Protein AF-A0A0F9L9Y5-F1 (afdb_monomer)

Structure (mmCIF, N/CA/C/O backbone):
data_AF-A0A0F9L9Y5-F1
#
_entry.id   AF-A0A0F9L9Y5-F1
#
loop_
_atom_site.group_PDB
_atom_site.id
_atom_site.type_symbol
_atom_site.label_atom_id
_atom_site.label_alt_id
_atom_site.label_comp_id
_atom_site.label_asym_id
_atom_site.label_entity_id
_atom_site.label_seq_id
_atom_site.pdbx_PDB_ins_code
_atom_site.Cartn_x
_atom_site.Cartn_y
_atom_site.Cartn_z
_atom_site.occupancy
_atom_site.B_iso_or_equiv
_atom_site.auth_seq_id
_atom_site.auth_comp_id
_atom_site.auth_asym_id
_atom_site.auth_atom_id
_atom_site.pdbx_PDB_model_num
ATOM 1 N N . MET A 1 1 ? 19.984 28.491 -6.602 1.00 38.94 1 MET A N 1
ATOM 2 C CA . MET A 1 1 ? 19.088 28.366 -5.428 1.00 38.94 1 MET A CA 1
ATOM 3 C C . MET A 1 1 ? 17.655 28.054 -5.880 1.00 38.94 1 MET A C 1
ATOM 5 O O . MET A 1 1 ? 16.770 28.873 -5.709 1.00 38.94 1 MET A O 1
ATOM 9 N N . ALA A 1 2 ? 17.424 26.884 -6.490 1.00 43.41 2 ALA A N 1
ATOM 10 C CA . ALA A 1 2 ? 16.099 26.452 -6.979 1.00 43.41 2 ALA A CA 1
ATOM 11 C C . ALA A 1 2 ? 15.634 25.122 -6.343 1.00 43.41 2 ALA A C 1
ATOM 13 O O . ALA A 1 2 ? 14.615 24.559 -6.727 1.00 43.41 2 ALA A O 1
ATOM 14 N N . THR A 1 3 ? 16.396 24.605 -5.377 1.00 46.75 3 THR A N 1
ATOM 15 C CA . THR A 1 3 ? 16.195 23.286 -4.764 1.00 46.75 3 THR A CA 1
ATOM 16 C C . THR A 1 3 ? 15.105 23.299 -3.693 1.00 46.75 3 THR A C 1
ATOM 18 O O . THR A 1 3 ? 14.240 22.434 -3.713 1.00 46.75 3 THR A O 1
ATOM 21 N N . GLN A 1 4 ? 15.043 24.334 -2.846 1.00 51.69 4 GLN A N 1
ATOM 22 C CA . GLN A 1 4 ? 14.122 24.353 -1.698 1.00 51.69 4 GLN A CA 1
ATOM 23 C C . GLN A 1 4 ? 12.632 24.337 -2.078 1.00 51.69 4 GLN A C 1
ATOM 25 O O . GLN A 1 4 ? 11.845 23.655 -1.434 1.00 51.69 4 GLN A O 1
ATOM 30 N N . VAL A 1 5 ? 12.224 25.024 -3.151 1.00 45.88 5 VAL A N 1
ATOM 31 C CA . VAL A 1 5 ? 10.809 25.045 -3.582 1.00 45.88 5 VAL A CA 1
ATOM 32 C C . VAL A 1 5 ? 10.388 23.711 -4.203 1.00 45.88 5 VAL A C 1
ATOM 34 O O . VAL A 1 5 ? 9.278 23.242 -3.962 1.00 45.88 5 VAL A O 1
ATOM 37 N N . SER A 1 6 ? 11.281 23.083 -4.972 1.00 43.59 6 SER A N 1
ATOM 38 C CA . SER A 1 6 ? 11.039 21.765 -5.565 1.00 43.59 6 SER A CA 1
ATOM 39 C C . SER A 1 6 ? 10.938 20.698 -4.473 1.00 43.59 6 SER A C 1
ATOM 41 O O . SER A 1 6 ? 9.979 19.931 -4.456 1.00 43.59 6 SER A O 1
ATOM 43 N N . ASP A 1 7 ? 11.855 20.717 -3.501 1.00 41.44 7 ASP A N 1
ATOM 44 C CA . ASP A 1 7 ? 11.829 19.806 -2.354 1.00 41.44 7 ASP A CA 1
ATOM 45 C C . ASP A 1 7 ? 10.545 19.977 -1.532 1.00 41.44 7 ASP A C 1
ATOM 47 O O . ASP A 1 7 ? 9.881 18.988 -1.242 1.00 41.44 7 ASP A O 1
ATOM 51 N N . HIS A 1 8 ? 10.110 21.209 -1.246 1.00 47.91 8 HIS A N 1
ATOM 52 C CA . HIS A 1 8 ? 8.839 21.454 -0.555 1.00 47.91 8 HIS A CA 1
ATOM 53 C C . HIS A 1 8 ? 7.606 20.997 -1.352 1.00 47.91 8 HIS A C 1
ATOM 55 O O . HIS A 1 8 ? 6.658 20.496 -0.747 1.00 47.91 8 HIS A O 1
ATOM 61 N N . LEU A 1 9 ? 7.615 21.102 -2.687 1.00 42.59 9 LEU A N 1
ATOM 62 C CA . LEU A 1 9 ? 6.565 20.537 -3.546 1.00 42.59 9 LEU A CA 1
ATOM 63 C C . LEU A 1 9 ? 6.544 19.003 -3.472 1.00 42.59 9 LEU A C 1
ATOM 65 O O . LEU A 1 9 ? 5.474 18.418 -3.296 1.00 42.59 9 LEU A O 1
ATOM 69 N N . TYR A 1 10 ? 7.705 18.340 -3.523 1.00 45.81 10 TYR A N 1
ATOM 70 C CA . TYR A 1 10 ? 7.798 16.888 -3.321 1.00 45.81 10 TYR A CA 1
ATOM 71 C C . TYR A 1 10 ? 7.299 16.460 -1.932 1.00 45.81 10 TYR A C 1
ATOM 73 O O . TYR A 1 10 ? 6.642 15.421 -1.818 1.00 45.81 10 TYR A O 1
ATOM 81 N N . THR A 1 11 ? 7.541 17.270 -0.896 1.00 50.72 11 THR A N 1
ATOM 82 C CA . THR A 1 11 ? 7.028 17.044 0.464 1.00 50.72 11 THR A CA 1
ATOM 83 C C . THR A 1 11 ? 5.513 17.241 0.551 1.00 50.72 11 THR A C 1
ATOM 85 O O . THR A 1 11 ? 4.850 16.486 1.257 1.00 50.72 11 THR A O 1
ATOM 88 N N . LEU A 1 12 ? 4.939 18.191 -0.199 1.00 50.03 12 LEU A N 1
ATOM 89 C CA . LEU A 1 12 ? 3.497 18.471 -0.192 1.00 50.03 12 LEU A CA 1
ATOM 90 C C . LEU A 1 12 ? 2.676 17.304 -0.769 1.00 50.03 12 LEU A C 1
ATOM 92 O O . LEU A 1 12 ? 1.660 16.907 -0.196 1.00 50.03 12 LEU A O 1
ATOM 96 N N . HIS A 1 13 ? 3.147 16.716 -1.875 1.00 53.72 13 HIS A N 1
ATOM 97 C CA . HIS A 1 13 ? 2.490 15.576 -2.532 1.00 53.72 13 HIS A CA 1
ATOM 98 C C . HIS A 1 13 ? 2.673 14.248 -1.780 1.00 53.72 13 HIS A C 1
ATOM 100 O O . HIS A 1 13 ? 1.915 13.303 -1.993 1.00 53.72 13 HIS A O 1
ATOM 106 N N . ARG A 1 14 ? 3.670 14.159 -0.891 1.00 64.38 14 ARG A N 1
ATOM 107 C CA . ARG A 1 14 ? 3.962 12.972 -0.075 1.00 64.38 14 ARG A CA 1
ATOM 108 C C . ARG A 1 14 ? 3.741 13.247 1.407 1.00 64.38 14 ARG A C 1
ATOM 110 O O . ARG A 1 14 ? 4.562 12.880 2.242 1.00 64.38 14 ARG A O 1
ATOM 117 N N . THR A 1 15 ? 2.626 13.882 1.741 1.00 83.50 15 THR A N 1
ATOM 118 C CA . THR A 1 15 ? 2.163 13.932 3.128 1.00 83.50 15 THR A CA 1
ATOM 119 C C . THR A 1 15 ? 1.293 12.711 3.440 1.00 83.50 15 THR A C 1
ATOM 121 O O . THR A 1 15 ? 0.612 12.194 2.548 1.00 83.50 15 THR A O 1
ATOM 124 N N . PRO A 1 16 ? 1.258 12.250 4.702 1.00 84.06 16 PRO A N 1
ATOM 125 C CA . PRO A 1 16 ? 0.309 11.229 5.136 1.00 84.06 16 PRO A CA 1
ATOM 126 C C . PRO A 1 16 ? -1.143 11.564 4.759 1.00 84.06 16 PRO A C 1
ATOM 128 O O . PRO A 1 16 ? -1.867 10.681 4.317 1.00 84.06 16 PRO A O 1
ATOM 131 N N . PHE A 1 17 ? -1.543 12.840 4.835 1.00 84.44 17 PHE A N 1
ATOM 132 C CA . PHE A 1 17 ? -2.874 13.309 4.429 1.00 84.44 17 PHE A CA 1
ATOM 133 C C . PHE A 1 17 ? -3.149 13.138 2.930 1.00 84.44 17 PHE A C 1
ATOM 135 O O . PHE A 1 17 ? -4.240 12.720 2.554 1.00 84.44 17 PHE A O 1
ATOM 142 N N . ALA A 1 18 ? -2.165 13.421 2.071 1.00 85.06 18 ALA A N 1
ATOM 143 C CA . ALA A 1 18 ? -2.320 13.255 0.626 1.00 85.06 18 ALA A CA 1
ATOM 144 C C . ALA A 1 18 ? -2.404 11.776 0.206 1.00 85.06 18 ALA A C 1
ATOM 146 O O . ALA A 1 18 ? -3.082 11.448 -0.771 1.00 85.06 18 ALA A O 1
ATOM 147 N N . LEU A 1 19 ? -1.722 10.885 0.940 1.00 88.12 19 LEU A N 1
ATOM 148 C CA . LEU A 1 19 ? -1.609 9.459 0.609 1.00 88.12 19 LEU A CA 1
ATOM 149 C C . LEU A 1 19 ? -2.615 8.557 1.341 1.00 88.12 19 LEU A C 1
ATOM 151 O O . LEU A 1 19 ? -2.937 7.483 0.834 1.00 88.12 19 LEU A O 1
ATOM 155 N N . ALA A 1 20 ? -3.150 8.977 2.489 1.00 91.88 20 ALA A N 1
ATOM 156 C CA . ALA A 1 20 ? -4.170 8.241 3.238 1.00 91.88 20 ALA A CA 1
ATOM 157 C C . ALA A 1 20 ? -5.383 7.828 2.378 1.00 91.88 20 ALA A C 1
ATOM 159 O O . ALA A 1 20 ? -5.755 6.652 2.410 1.00 91.88 20 ALA A O 1
ATOM 160 N N . PRO A 1 21 ? -5.941 8.697 1.514 1.00 90.75 21 PRO A N 1
ATOM 161 C CA . PRO A 1 21 ? -7.052 8.323 0.640 1.00 90.75 21 PRO A CA 1
ATOM 162 C C . PRO A 1 21 ? -6.727 7.185 -0.337 1.00 90.75 21 PRO A C 1
ATOM 164 O O . PRO A 1 21 ? -7.621 6.433 -0.715 1.00 90.75 21 PRO A O 1
ATOM 167 N N . VAL A 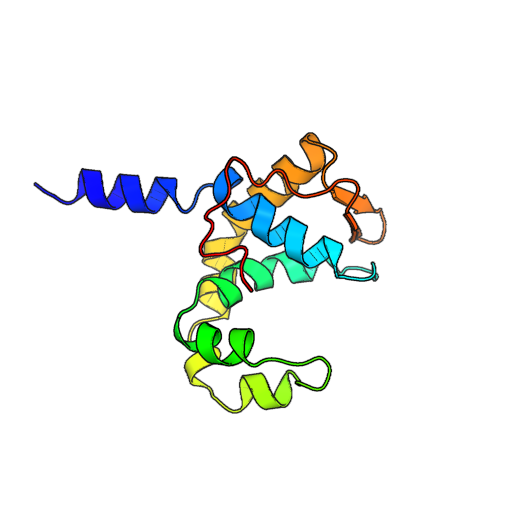1 22 ? -5.457 7.016 -0.725 1.00 91.38 22 VAL A N 1
ATOM 168 C CA . VAL A 1 22 ? -5.016 5.910 -1.594 1.00 91.38 22 VAL A CA 1
ATOM 169 C C . VAL A 1 22 ? -5.098 4.579 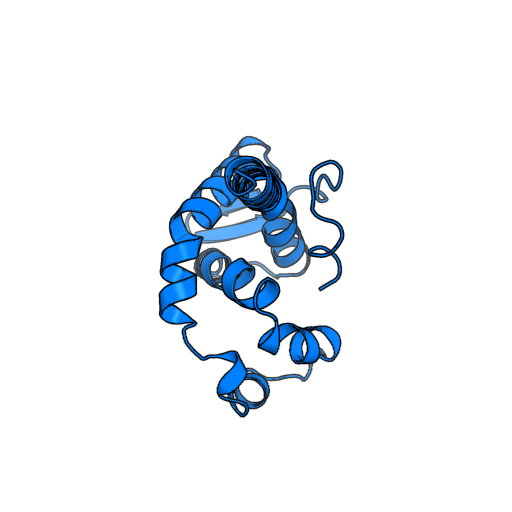-0.845 1.00 91.38 22 VAL A C 1
ATOM 171 O O . VAL A 1 22 ? -5.628 3.603 -1.373 1.00 91.38 22 VAL A O 1
ATOM 174 N N . ILE A 1 23 ? -4.635 4.552 0.409 1.00 93.75 23 ILE A N 1
ATOM 175 C CA . ILE A 1 23 ? -4.735 3.373 1.281 1.00 93.75 23 ILE A CA 1
ATOM 176 C C . ILE A 1 23 ? -6.207 3.044 1.561 1.00 93.75 23 ILE A C 1
ATOM 178 O O . ILE A 1 23 ? -6.614 1.890 1.458 1.00 93.75 23 ILE A O 1
ATOM 182 N N . GLN A 1 24 ? -7.027 4.052 1.859 1.00 92.81 24 GLN A N 1
ATOM 183 C CA . GLN A 1 24 ? -8.457 3.858 2.095 1.00 92.81 24 GLN A CA 1
ATOM 184 C C . GLN A 1 24 ? -9.182 3.315 0.855 1.00 92.81 24 GLN A C 1
ATOM 186 O O . GLN A 1 24 ? -9.978 2.388 0.980 1.00 92.81 24 GLN A O 1
ATOM 191 N N . SER A 1 25 ? -8.892 3.855 -0.335 1.00 91.19 25 SER A N 1
ATOM 192 C CA . SER A 1 25 ? -9.483 3.401 -1.604 1.00 91.19 25 SER A CA 1
ATOM 193 C C . SER A 1 25 ? -9.214 1.916 -1.864 1.00 91.19 25 SER A C 1
ATOM 195 O O . SER A 1 25 ? -10.109 1.190 -2.299 1.00 91.19 25 SER A O 1
ATOM 197 N N . PHE A 1 26 ? -8.010 1.435 -1.536 1.00 92.81 26 PHE A N 1
ATOM 198 C CA . PHE A 1 26 ? -7.689 0.010 -1.609 1.00 92.81 26 PHE A CA 1
ATOM 199 C C . PHE A 1 26 ? -8.604 -0.818 -0.694 1.00 92.81 26 PHE A C 1
ATOM 201 O O . PHE A 1 26 ? -9.282 -1.732 -1.163 1.00 92.81 26 PHE A O 1
ATOM 208 N N . TYR A 1 27 ? -8.697 -0.459 0.591 1.00 94.06 27 TYR A N 1
ATOM 209 C CA . TYR A 1 27 ? -9.487 -1.225 1.561 1.00 94.06 27 TYR A CA 1
ATOM 210 C C . TYR A 1 27 ? -11.005 -1.111 1.383 1.00 94.06 27 TYR A C 1
ATOM 212 O O . TYR A 1 27 ? -11.743 -1.941 1.900 1.00 94.06 27 TYR A O 1
ATOM 220 N N . GLN A 1 28 ? -11.496 -0.138 0.617 1.00 92.00 28 GLN A N 1
ATOM 221 C CA . GLN A 1 28 ? -12.911 -0.084 0.228 1.00 92.00 28 GLN A CA 1
ATOM 222 C C . GLN A 1 28 ? -13.324 -1.197 -0.727 1.00 92.00 28 GLN A C 1
ATOM 224 O O . GLN A 1 28 ? -14.493 -1.572 -0.769 1.00 92.00 28 GLN A O 1
ATOM 229 N N . HIS A 1 29 ? -12.370 -1.709 -1.498 1.00 89.31 29 HIS A N 1
ATOM 230 C CA . HIS A 1 29 ? -12.595 -2.771 -2.470 1.00 89.31 29 HIS A CA 1
ATOM 231 C C . HIS A 1 29 ? -11.997 -4.107 -2.010 1.00 89.31 29 HIS A C 1
ATOM 233 O O . HIS A 1 29 ? -12.047 -5.091 -2.750 1.00 89.31 29 HIS A O 1
ATOM 239 N N . TRP A 1 30 ? -11.441 -4.146 -0.796 1.00 91.00 30 TRP A N 1
ATOM 240 C CA . TRP A 1 30 ? -10.836 -5.322 -0.190 1.00 91.00 30 TRP A CA 1
ATOM 241 C C . TRP A 1 30 ? -11.793 -5.949 0.825 1.00 91.00 30 TRP A C 1
ATOM 243 O O . TRP A 1 30 ? -12.363 -5.258 1.667 1.00 91.00 30 TRP A O 1
ATOM 253 N N . ALA A 1 31 ? -11.973 -7.266 0.752 1.00 92.00 31 ALA A N 1
ATOM 254 C CA . ALA A 1 31 ? -12.703 -7.994 1.781 1.00 92.00 31 ALA A CA 1
ATOM 255 C C . ALA A 1 31 ? -11.770 -8.214 2.985 1.00 92.00 31 ALA A C 1
ATOM 257 O O . ALA A 1 31 ? -10.678 -8.735 2.764 1.00 92.00 31 ALA A O 1
ATOM 258 N N . PRO A 1 32 ? -12.168 -7.860 4.222 1.00 92.50 32 PRO A N 1
ATOM 259 C CA . PRO A 1 32 ? -11.302 -8.005 5.387 1.00 92.50 32 PRO A CA 1
ATOM 260 C C . PRO A 1 32 ? -10.828 -9.449 5.590 1.00 92.50 32 PRO A C 1
ATOM 262 O O . PRO A 1 32 ? -11.642 -10.377 5.595 1.00 92.50 32 PRO A O 1
ATOM 265 N N . VAL A 1 33 ? -9.524 -9.628 5.793 1.00 94.69 33 VAL A N 1
ATOM 266 C CA . VAL A 1 33 ? -8.879 -10.914 6.107 1.00 94.69 33 VAL A CA 1
ATOM 267 C C . VAL A 1 33 ? -7.890 -10.718 7.254 1.00 94.69 33 VAL A C 1
ATOM 269 O O . VAL A 1 33 ? -7.306 -9.648 7.406 1.00 94.69 33 VAL A O 1
ATOM 272 N N . GLU A 1 34 ? -7.672 -11.765 8.052 1.00 96.19 34 GLU A N 1
ATOM 273 C CA . GLU A 1 34 ? -6.685 -11.760 9.135 1.00 96.19 34 GLU A CA 1
ATOM 274 C C . GLU A 1 34 ? -5.325 -11.212 8.660 1.00 96.19 34 GLU A C 1
ATOM 276 O O . GLU A 1 34 ? -4.788 -11.655 7.640 1.00 96.19 34 GLU A O 1
ATOM 281 N N . LYS A 1 35 ? -4.760 -10.265 9.424 1.00 96.44 35 LYS A N 1
ATOM 282 C CA . LYS A 1 35 ? -3.468 -9.602 9.152 1.00 96.44 35 LYS A CA 1
ATOM 283 C C . LYS A 1 35 ? -3.391 -8.840 7.827 1.00 96.44 35 LYS A C 1
ATOM 285 O O . LYS A 1 35 ? -2.287 -8.473 7.409 1.00 96.44 35 LYS A O 1
ATOM 290 N N . ASP A 1 36 ? -4.514 -8.553 7.172 1.00 96.12 36 ASP A N 1
ATOM 291 C CA . ASP A 1 36 ? -4.506 -7.808 5.914 1.00 96.12 36 ASP A CA 1
ATOM 292 C C . ASP A 1 36 ? -3.977 -6.376 6.058 1.00 96.12 36 ASP A C 1
ATOM 294 O O . ASP A 1 36 ? -3.510 -5.830 5.063 1.00 96.12 36 ASP A O 1
ATOM 298 N N . VAL A 1 37 ? -3.889 -5.824 7.279 1.00 96.56 37 VAL A N 1
ATOM 299 C CA . VAL A 1 37 ? -3.205 -4.549 7.547 1.00 96.56 37 VAL A CA 1
ATOM 300 C C . VAL A 1 37 ? -1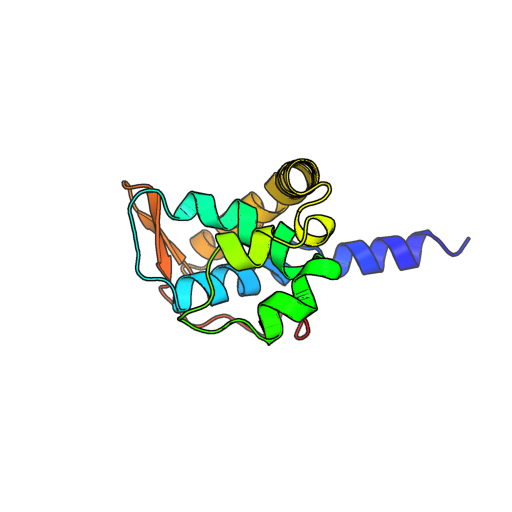.784 -4.530 6.985 1.00 96.56 37 VAL A C 1
ATOM 302 O O . VAL A 1 37 ? -1.319 -3.490 6.533 1.00 96.56 37 VAL A O 1
ATOM 305 N N . LEU A 1 38 ? -1.097 -5.677 6.922 1.00 96.88 38 LEU A N 1
ATOM 306 C CA . LEU A 1 38 ? 0.257 -5.771 6.372 1.00 96.88 38 LEU A CA 1
ATOM 307 C C . LEU A 1 38 ? 0.323 -5.401 4.881 1.00 96.88 38 LEU A C 1
ATOM 309 O O . LEU A 1 38 ? 1.375 -4.976 4.398 1.00 96.88 38 LEU A O 1
ATOM 313 N N . LEU A 1 39 ? -0.794 -5.498 4.153 1.00 95.94 39 LEU A N 1
ATOM 314 C CA . LEU A 1 39 ? -0.877 -5.080 2.755 1.00 95.94 39 LEU A CA 1
ATOM 315 C C . LEU A 1 39 ? -0.703 -3.569 2.598 1.00 95.94 39 LEU A C 1
ATOM 317 O O . LEU A 1 39 ? -0.219 -3.132 1.553 1.00 95.94 39 LEU A O 1
ATOM 321 N N . SER A 1 40 ? -1.008 -2.764 3.625 1.00 96.50 40 SER A N 1
ATOM 322 C CA . SER A 1 40 ? -0.867 -1.304 3.547 1.00 96.50 40 SER A CA 1
ATOM 323 C C . SER A 1 40 ? 0.560 -0.877 3.212 1.00 96.50 40 SER A C 1
ATOM 325 O O . SER A 1 40 ? 0.759 0.092 2.481 1.00 96.50 40 SER A O 1
ATOM 327 N N . TYR A 1 41 ? 1.549 -1.634 3.692 1.00 97.25 41 TYR A N 1
ATOM 328 C CA . TYR A 1 41 ? 2.970 -1.382 3.453 1.00 97.25 41 TYR A CA 1
ATOM 329 C C . TYR A 1 41 ? 3.403 -1.655 2.011 1.00 97.25 41 TYR A C 1
ATOM 331 O O . TYR A 1 41 ? 4.491 -1.247 1.621 1.00 97.25 41 TYR A O 1
ATOM 339 N N . LEU A 1 42 ? 2.565 -2.310 1.204 1.00 96.12 42 LEU A N 1
ATOM 340 C CA . LEU A 1 42 ? 2.820 -2.557 -0.215 1.00 96.12 42 LEU A CA 1
ATOM 341 C C . LEU A 1 42 ? 2.087 -1.572 -1.128 1.00 96.12 42 LEU A C 1
ATOM 343 O O . LEU A 1 42 ? 2.548 -1.342 -2.244 1.00 96.12 42 LEU A O 1
ATOM 347 N N . ILE A 1 43 ? 0.995 -0.950 -0.671 1.00 95.25 43 ILE A N 1
ATOM 348 C CA . ILE A 1 43 ? 0.166 -0.064 -1.505 1.00 95.25 43 ILE A CA 1
ATOM 349 C C . ILE A 1 43 ? 1.011 1.079 -2.074 1.00 95.25 43 ILE A C 1
ATOM 351 O O . ILE A 1 43 ? 1.195 1.168 -3.288 1.00 95.25 43 ILE A O 1
ATOM 355 N N . LEU A 1 44 ? 1.569 1.933 -1.209 1.00 94.56 44 LEU A N 1
ATOM 356 C CA . LEU A 1 44 ? 2.299 3.130 -1.643 1.00 94.56 44 LEU A CA 1
ATOM 357 C C . LEU A 1 44 ? 3.564 2.797 -2.456 1.00 94.56 44 LEU A C 1
ATOM 359 O O . LEU A 1 44 ? 3.727 3.384 -3.533 1.00 94.56 44 LEU A O 1
ATOM 363 N N . PRO A 1 45 ? 4.422 1.836 -2.048 1.00 95.06 45 PRO A N 1
ATOM 364 C CA . PRO A 1 45 ? 5.574 1.422 -2.850 1.00 95.06 45 PRO A CA 1
ATOM 365 C C . PRO A 1 45 ? 5.228 0.944 -4.258 1.00 95.06 45 PRO A C 1
ATOM 367 O O . PRO A 1 45 ? 6.026 1.152 -5.173 1.00 95.06 45 PRO A O 1
ATOM 370 N N . LEU A 1 46 ? 4.073 0.301 -4.449 1.00 94.19 46 LEU A N 1
ATOM 371 C CA . LEU A 1 46 ? 3.664 -0.237 -5.746 1.00 94.19 46 LEU A CA 1
ATOM 372 C C . LEU A 1 46 ? 2.988 0.824 -6.620 1.00 94.19 46 LEU A C 1
ATOM 374 O O . LEU A 1 46 ? 3.373 0.986 -7.778 1.00 94.19 46 LEU A O 1
ATOM 378 N N . VAL A 1 47 ? 2.030 1.585 -6.084 1.00 92.31 47 VAL A N 1
ATOM 379 C CA . VAL A 1 47 ? 1.255 2.567 -6.872 1.00 92.31 47 VAL A CA 1
ATOM 380 C C . VAL A 1 47 ? 2.060 3.811 -7.239 1.00 92.31 47 VAL A C 1
ATOM 382 O O . VAL A 1 47 ? 1.771 4.458 -8.242 1.00 92.31 47 VAL A O 1
ATOM 385 N N . THR A 1 48 ? 3.097 4.159 -6.475 1.00 90.88 48 THR A N 1
ATOM 386 C CA . THR A 1 48 ? 3.952 5.323 -6.777 1.00 90.88 48 THR A CA 1
ATOM 387 C C . THR A 1 48 ? 5.109 4.991 -7.723 1.00 90.88 48 THR A C 1
ATOM 389 O O . THR A 1 48 ? 5.766 5.894 -8.245 1.00 90.88 48 THR A O 1
ATOM 392 N N . TYR A 1 49 ? 5.354 3.707 -8.001 1.00 93.44 49 TYR A N 1
ATOM 393 C CA . TYR A 1 49 ? 6.494 3.269 -8.796 1.00 93.44 49 TYR A CA 1
ATOM 394 C C . TYR A 1 49 ? 6.170 3.182 -10.286 1.00 93.44 49 TYR A C 1
ATOM 396 O O . TY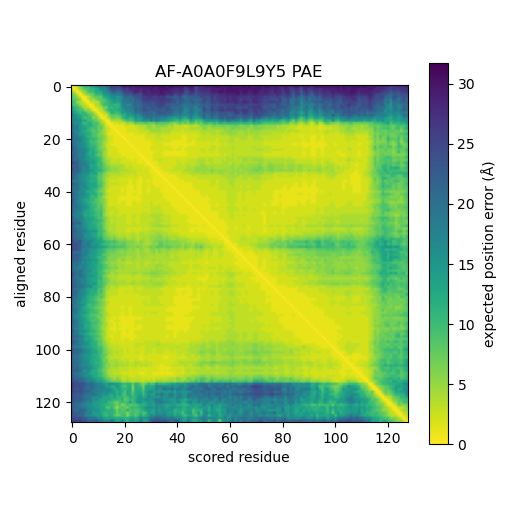R A 1 49 ? 5.396 2.334 -10.728 1.00 93.44 49 TYR A O 1
ATOM 404 N N . LYS A 1 50 ? 6.819 4.038 -11.083 1.00 92.69 50 LYS A N 1
ATOM 405 C CA . LYS A 1 50 ? 6.536 4.192 -12.520 1.00 92.69 50 LYS A CA 1
ATOM 406 C C . LYS A 1 50 ? 6.547 2.870 -13.312 1.00 92.69 50 LYS A C 1
ATOM 408 O O . LYS A 1 50 ? 5.592 2.653 -14.058 1.00 92.69 50 LYS A O 1
ATOM 413 N N . PRO A 1 51 ? 7.528 1.955 -13.149 1.00 94.81 51 PRO A N 1
ATOM 414 C CA . PRO A 1 51 ? 7.509 0.669 -13.860 1.00 94.81 51 PRO A CA 1
ATOM 415 C C . PRO A 1 51 ? 6.270 -0.196 -13.582 1.00 94.81 51 PRO A C 1
ATOM 417 O O . PRO A 1 51 ? 5.882 -1.015 -14.416 1.00 94.81 51 PRO A O 1
ATOM 420 N N . MET A 1 52 ? 5.611 0.001 -12.436 1.00 94.06 52 MET A N 1
ATOM 421 C CA . MET A 1 52 ? 4.414 -0.742 -12.050 1.00 94.06 52 MET A CA 1
ATOM 422 C C . MET A 1 52 ? 3.127 -0.183 -12.687 1.00 94.06 52 MET A C 1
ATOM 424 O O . MET A 1 52 ? 2.168 -0.924 -12.901 1.00 94.06 52 MET A O 1
ATOM 428 N N . HIS A 1 53 ? 3.099 1.097 -13.077 1.00 92.81 53 HIS A N 1
ATOM 429 C CA . HIS A 1 53 ? 1.881 1.782 -13.548 1.00 92.81 53 HIS A CA 1
ATOM 430 C C . HIS A 1 53 ? 1.222 1.118 -14.754 1.00 92.81 53 HIS A C 1
ATOM 432 O O . HIS A 1 53 ? 0.001 0.978 -14.789 1.00 92.81 53 HIS A O 1
ATOM 438 N N . ASN A 1 54 ? 2.012 0.694 -15.744 1.00 92.25 54 ASN A N 1
ATOM 439 C CA . ASN A 1 54 ? 1.471 0.048 -16.943 1.00 92.25 54 ASN A CA 1
ATOM 440 C C . ASN A 1 54 ? 0.815 -1.298 -16.628 1.00 92.25 54 ASN A C 1
ATOM 442 O O . ASN A 1 54 ? -0.154 -1.668 -17.289 1.00 92.25 54 ASN A O 1
ATOM 446 N N . PHE A 1 55 ? 1.340 -2.022 -15.637 1.00 93.94 55 PHE A N 1
ATOM 447 C CA . PHE A 1 55 ? 0.744 -3.269 -15.178 1.00 93.94 55 PHE A CA 1
ATOM 448 C C . PHE A 1 55 ? -0.552 -2.995 -14.417 1.00 93.94 55 PHE A C 1
ATOM 450 O O . PHE A 1 55 ? -1.580 -3.541 -14.795 1.00 93.94 55 PHE A O 1
ATOM 457 N N . LEU A 1 56 ? -0.535 -2.091 -13.429 1.00 91.94 56 LEU A N 1
ATOM 458 C CA . LEU A 1 56 ? -1.720 -1.768 -12.622 1.00 91.94 56 LEU A CA 1
ATOM 459 C C . LEU A 1 56 ? -2.888 -1.269 -13.480 1.00 91.94 56 LEU A C 1
ATOM 461 O O . LEU A 1 56 ? -3.990 -1.784 -13.352 1.00 91.94 56 LEU A O 1
ATOM 465 N N . LYS A 1 57 ? -2.636 -0.372 -14.445 1.00 91.38 57 LYS A N 1
ATOM 466 C CA . LYS A 1 57 ? -3.673 0.141 -15.366 1.00 91.38 57 LYS A CA 1
ATOM 467 C C . LYS A 1 57 ? -4.335 -0.935 -16.225 1.00 91.38 57 LYS A C 1
ATOM 469 O O . LYS A 1 57 ? -5.438 -0.729 -16.719 1.00 91.38 57 LYS A O 1
ATOM 474 N N . ARG A 1 58 ? -3.625 -2.032 -16.497 1.00 91.94 58 ARG A N 1
ATOM 475 C CA . ARG A 1 58 ? -4.090 -3.128 -17.361 1.00 91.94 58 ARG A CA 1
ATOM 476 C C . ARG A 1 58 ? -4.504 -4.362 -16.563 1.00 91.94 58 ARG A C 1
ATOM 478 O O . ARG A 1 58 ? -4.986 -5.317 -17.169 1.00 91.94 58 ARG A O 1
ATOM 485 N N . SER A 1 59 ? -4.287 -4.347 -15.249 1.00 89.94 59 SER A N 1
ATOM 486 C CA . SER A 1 59 ? -4.580 -5.460 -14.361 1.00 89.94 59 SER A CA 1
ATOM 487 C C . SER A 1 59 ? -6.083 -5.711 -14.329 1.00 89.94 59 SER A C 1
ATOM 489 O O . SER A 1 59 ? -6.901 -4.792 -14.347 1.00 89.94 59 SER A O 1
ATOM 491 N N . ARG A 1 60 ? -6.440 -6.985 -14.308 1.00 89.44 60 ARG A N 1
ATOM 492 C CA . ARG A 1 60 ? -7.811 -7.494 -14.284 1.00 89.44 60 ARG A CA 1
ATOM 493 C C . ARG A 1 60 ? -7.951 -8.449 -13.104 1.00 89.44 60 ARG A C 1
ATOM 495 O O . ARG A 1 60 ? -6.958 -8.843 -12.500 1.00 89.44 60 ARG A O 1
ATOM 502 N N . ARG A 1 61 ? -9.178 -8.869 -12.791 1.00 85.50 61 ARG A N 1
ATOM 503 C CA . ARG A 1 61 ? -9.438 -9.812 -11.685 1.00 85.50 61 ARG A CA 1
ATOM 504 C C . ARG A 1 61 ? -8.716 -11.160 -11.831 1.00 85.50 61 ARG A C 1
ATOM 506 O O . ARG A 1 61 ? -8.479 -11.816 -10.829 1.00 85.50 61 ARG A O 1
ATOM 513 N N . ASP A 1 62 ? -8.371 -11.559 -13.053 1.00 89.31 62 ASP A N 1
ATOM 514 C CA . ASP A 1 62 ? -7.624 -12.780 -13.388 1.00 89.31 62 ASP A CA 1
ATOM 515 C C . ASP A 1 62 ? -6.099 -12.564 -13.474 1.00 89.31 62 ASP A C 1
ATOM 517 O O . ASP A 1 62 ? -5.339 -13.500 -13.728 1.00 89.31 62 ASP A O 1
ATOM 521 N N . SER A 1 63 ? -5.622 -11.334 -13.263 1.00 91.06 63 SER A N 1
ATOM 522 C CA . SER A 1 63 ? -4.191 -11.045 -13.209 1.00 91.06 63 SER A CA 1
ATOM 523 C C . SER A 1 63 ? -3.580 -11.633 -11.941 1.00 91.06 63 SER A C 1
ATOM 525 O O . SER A 1 63 ? -4.153 -11.558 -10.859 1.00 91.06 63 SER A O 1
ATOM 527 N N . SER A 1 64 ? -2.385 -12.212 -12.069 1.00 92.38 64 SER A N 1
ATOM 528 C CA . SER A 1 64 ? -1.710 -12.894 -10.963 1.00 92.38 64 SER A CA 1
ATOM 529 C C . SER A 1 64 ? -0.425 -12.184 -10.539 1.00 92.38 64 SER A C 1
ATOM 531 O O . SER A 1 64 ? 0.255 -11.544 -11.349 1.00 92.38 64 SER A O 1
ATOM 533 N N . VAL A 1 65 ? -0.033 -12.382 -9.277 1.00 90.62 65 VAL A N 1
ATOM 534 C CA . VAL A 1 65 ? 1.268 -11.936 -8.748 1.00 90.62 65 VAL A CA 1
ATOM 535 C C . VAL A 1 65 ? 2.423 -12.531 -9.559 1.00 90.62 65 VAL A C 1
ATOM 537 O O . VAL A 1 65 ? 3.409 -11.846 -9.818 1.00 90.62 65 VAL A O 1
ATOM 540 N N . ARG A 1 66 ? 2.282 -13.772 -10.044 1.00 93.25 66 ARG A N 1
ATOM 541 C CA . ARG A 1 66 ? 3.276 -14.422 -10.911 1.00 93.25 66 ARG A CA 1
ATOM 542 C C . ARG A 1 66 ? 3.476 -13.647 -12.214 1.00 93.25 66 ARG A C 1
ATOM 544 O O . ARG A 1 66 ? 4.610 -13.388 -12.604 1.00 93.25 66 ARG A O 1
ATOM 551 N N . THR A 1 67 ? 2.386 -13.232 -12.860 1.00 93.00 67 THR A N 1
ATOM 552 C CA . THR A 1 67 ? 2.429 -12.426 -14.092 1.00 93.00 67 THR A CA 1
ATOM 553 C C . THR A 1 67 ? 2.981 -11.021 -13.834 1.00 93.00 67 THR A C 1
ATOM 555 O O . THR A 1 67 ? 3.705 -10.476 -14.669 1.00 93.00 67 THR A O 1
ATOM 558 N N . MET A 1 68 ? 2.682 -10.431 -12.672 1.00 92.81 68 MET A N 1
ATOM 559 C CA . MET A 1 68 ? 3.269 -9.157 -12.249 1.00 92.81 68 MET A CA 1
ATOM 560 C C . MET A 1 68 ? 4.793 -9.271 -12.119 1.00 92.81 68 MET A C 1
ATOM 562 O O . MET A 1 68 ? 5.512 -8.470 -12.719 1.00 92.81 68 MET A O 1
ATOM 566 N N . ALA A 1 69 ? 5.255 -10.283 -11.380 1.00 93.44 69 ALA A N 1
ATOM 567 C CA . ALA A 1 69 ? 6.652 -10.520 -11.025 1.00 93.44 69 ALA A CA 1
ATOM 568 C C . ALA A 1 69 ? 7.520 -11.030 -12.184 1.00 93.44 69 ALA A C 1
ATOM 570 O O . ALA A 1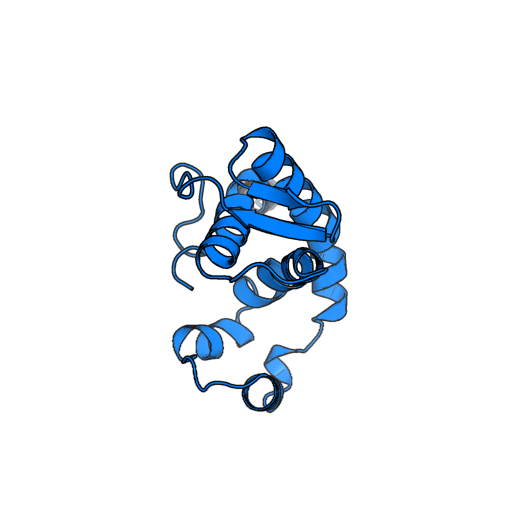 69 ? 8.741 -10.927 -12.115 1.00 93.44 69 ALA A O 1
ATOM 571 N N . ALA A 1 70 ? 6.911 -11.539 -13.259 1.00 94.31 70 ALA A N 1
ATOM 572 C CA . ALA A 1 70 ? 7.628 -11.989 -14.452 1.00 94.31 70 ALA A CA 1
ATOM 573 C C . ALA A 1 70 ? 8.462 -10.877 -15.119 1.00 94.31 70 ALA A C 1
ATOM 575 O O . ALA A 1 70 ? 9.440 -11.172 -15.798 1.00 94.31 70 ALA A O 1
ATOM 576 N N . ASN A 1 71 ? 8.097 -9.605 -14.919 1.00 94.62 71 ASN A N 1
ATOM 577 C CA . ASN A 1 71 ? 8.949 -8.474 -15.273 1.00 94.62 71 ASN A CA 1
ATOM 578 C C . ASN A 1 71 ? 9.657 -7.957 -14.011 1.00 94.62 71 ASN A C 1
ATOM 580 O O . ASN A 1 71 ? 9.044 -7.281 -13.178 1.00 94.62 71 ASN A O 1
ATOM 584 N N . SER A 1 72 ? 10.952 -8.256 -13.902 1.00 93.38 72 SER A N 1
ATOM 585 C CA . SER A 1 72 ? 11.785 -7.908 -12.751 1.00 93.38 72 SER A CA 1
ATOM 586 C C . SER A 1 72 ? 11.914 -6.402 -12.530 1.00 93.38 72 SER A C 1
ATOM 588 O O . SER A 1 72 ? 11.962 -5.987 -11.373 1.00 93.38 72 SER A O 1
ATOM 590 N N . GLU A 1 73 ? 11.867 -5.572 -13.582 1.00 95.25 73 GLU A N 1
ATOM 591 C CA . GLU A 1 73 ? 11.946 -4.105 -13.480 1.00 95.25 73 GLU A CA 1
ATOM 592 C C . GLU A 1 73 ? 10.886 -3.533 -12.538 1.00 95.25 73 GLU A C 1
ATOM 594 O O . GLU A 1 73 ? 11.106 -2.516 -11.891 1.00 95.25 73 GLU A O 1
ATOM 599 N N . ARG A 1 74 ? 9.738 -4.206 -12.408 1.00 94.88 74 ARG A N 1
ATOM 600 C CA . ARG A 1 74 ? 8.642 -3.785 -11.526 1.00 94.88 74 ARG A CA 1
ATOM 601 C C . ARG A 1 74 ? 8.952 -3.972 -10.039 1.00 94.88 74 ARG A C 1
ATOM 603 O O . ARG A 1 74 ? 8.359 -3.293 -9.199 1.00 94.88 74 ARG A O 1
ATOM 610 N N . LEU A 1 75 ? 9.868 -4.882 -9.716 1.00 94.25 75 LEU A N 1
ATOM 611 C CA . LEU A 1 75 ? 10.203 -5.288 -8.351 1.00 94.25 75 LEU A CA 1
ATOM 612 C C . LEU A 1 75 ? 11.550 -4.742 -7.867 1.00 94.25 75 LEU A C 1
ATOM 614 O O . LEU A 1 75 ? 11.834 -4.823 -6.672 1.00 94.25 75 LEU A O 1
ATOM 618 N N . ILE A 1 76 ? 12.364 -4.160 -8.755 1.00 95.00 76 ILE A N 1
ATOM 619 C CA . ILE A 1 76 ? 13.673 -3.601 -8.393 1.00 95.00 76 ILE A CA 1
ATOM 620 C C . ILE A 1 76 ? 13.513 -2.606 -7.236 1.00 95.00 76 ILE A C 1
ATOM 622 O O . ILE A 1 76 ? 12.708 -1.672 -7.292 1.00 95.00 76 ILE A O 1
ATOM 626 N N . GLY A 1 77 ? 14.262 -2.833 -6.154 1.00 95.56 77 GLY A N 1
ATOM 627 C CA . GLY A 1 77 ? 14.258 -1.970 -4.972 1.00 95.56 77 GLY A CA 1
ATOM 628 C C . GLY A 1 77 ? 12.932 -1.935 -4.203 1.00 95.56 77 GLY A C 1
ATOM 629 O O . GLY A 1 77 ? 12.700 -0.980 -3.468 1.00 95.56 77 GLY A O 1
ATOM 630 N N . LEU A 1 78 ? 12.037 -2.920 -4.373 1.00 95.44 78 LEU A N 1
ATOM 631 C CA . LEU A 1 78 ? 10.760 -2.951 -3.649 1.00 95.44 78 LEU A CA 1
ATOM 632 C C . LEU A 1 78 ? 10.965 -2.953 -2.129 1.00 95.44 78 LEU A C 1
ATOM 634 O O . LEU A 1 78 ? 10.328 -2.162 -1.446 1.00 95.44 78 LEU A O 1
ATOM 638 N N . ALA A 1 79 ? 11.875 -3.783 -1.610 1.00 96.12 79 ALA A N 1
ATOM 639 C CA . ALA A 1 79 ? 12.154 -3.851 -0.174 1.00 96.12 79 ALA A CA 1
ATOM 640 C C . ALA A 1 79 ? 12.623 -2.501 0.399 1.00 96.12 79 ALA A C 1
ATOM 642 O O . ALA A 1 79 ? 12.134 -2.074 1.438 1.00 96.12 79 ALA A O 1
ATOM 643 N N . LEU A 1 80 ? 13.501 -1.791 -0.320 1.00 96.06 80 LEU A N 1
ATOM 644 C CA . LEU A 1 80 ? 13.950 -0.456 0.080 1.00 96.06 80 LEU A CA 1
ATOM 645 C C . LEU A 1 80 ? 12.778 0.532 0.122 1.00 96.06 80 LEU A C 1
ATOM 647 O O . LEU A 1 80 ? 12.597 1.223 1.117 1.00 96.06 80 LEU A O 1
ATOM 651 N N . ARG A 1 81 ? 11.933 0.537 -0.916 1.00 95.38 81 ARG A N 1
ATOM 652 C CA . ARG A 1 81 ? 10.734 1.384 -0.957 1.00 95.38 81 ARG A CA 1
ATOM 653 C C . ARG A 1 81 ? 9.765 1.059 0.181 1.00 95.38 81 ARG A C 1
ATOM 655 O O . ARG A 1 81 ? 9.176 1.971 0.742 1.00 95.38 81 ARG A O 1
ATOM 662 N N . VAL A 1 82 ? 9.584 -0.214 0.538 1.00 96.88 82 VAL A N 1
ATOM 663 C CA . VAL A 1 82 ? 8.741 -0.597 1.686 1.00 96.88 82 VAL A CA 1
ATOM 664 C C . VAL A 1 82 ? 9.247 0.062 2.967 1.00 96.88 82 VAL A C 1
ATOM 666 O O . VAL A 1 82 ? 8.454 0.672 3.681 1.00 96.88 82 VAL A O 1
ATOM 669 N N . GLU A 1 83 ? 10.554 0.017 3.224 1.00 97.12 83 GLU A N 1
ATOM 670 C CA . GLU A 1 83 ? 11.141 0.678 4.394 1.00 97.12 83 GLU A CA 1
ATOM 671 C C . GLU A 1 83 ? 11.031 2.211 4.315 1.00 97.12 83 GLU A C 1
ATOM 673 O O . GLU A 1 83 ? 10.634 2.844 5.292 1.00 97.12 83 GLU A O 1
ATOM 678 N N . GLU A 1 84 ? 11.275 2.816 3.148 1.00 93.81 84 GLU A N 1
ATOM 679 C CA . GLU A 1 84 ? 11.124 4.266 2.933 1.00 93.81 84 GLU A CA 1
ATOM 680 C C . GLU A 1 84 ? 9.686 4.753 3.178 1.00 93.81 84 GLU A C 1
ATOM 682 O O . GLU A 1 84 ? 9.468 5.809 3.775 1.00 93.81 84 GLU A O 1
ATOM 687 N N . PHE A 1 85 ? 8.684 3.986 2.736 1.00 95.06 85 PHE A N 1
ATOM 688 C CA . PHE A 1 85 ? 7.271 4.337 2.881 1.00 95.06 85 PHE A CA 1
ATOM 689 C C . PHE A 1 85 ? 6.664 3.897 4.221 1.00 95.06 85 PHE A C 1
ATOM 691 O O . PHE A 1 85 ? 5.518 4.249 4.517 1.00 95.06 85 PHE A O 1
ATOM 698 N N . LYS A 1 86 ? 7.385 3.154 5.062 1.00 96.25 86 LYS A N 1
ATOM 699 C CA . LYS A 1 86 ? 6.858 2.651 6.338 1.00 96.25 86 LYS A CA 1
ATOM 700 C C . LYS A 1 86 ? 6.402 3.770 7.287 1.00 96.25 86 LYS A C 1
ATOM 702 O O . LYS A 1 86 ? 5.268 3.679 7.767 1.00 96.25 86 LYS A O 1
ATOM 707 N N . PRO A 1 87 ? 7.174 4.855 7.523 1.00 95.81 87 PRO A N 1
ATOM 708 C CA . PRO A 1 87 ? 6.740 5.930 8.418 1.00 95.81 87 PRO A CA 1
ATOM 709 C C . PRO A 1 87 ? 5.475 6.639 7.920 1.00 95.81 87 PRO A C 1
ATOM 711 O O . PRO A 1 87 ? 4.556 6.891 8.698 1.00 95.81 87 PRO A O 1
ATOM 714 N N . ILE A 1 88 ? 5.391 6.912 6.615 1.00 94.25 88 ILE A N 1
ATOM 715 C CA . ILE A 1 88 ? 4.233 7.591 6.021 1.00 94.25 88 ILE A CA 1
ATOM 716 C C . ILE A 1 88 ? 2.998 6.691 5.958 1.00 94.25 88 ILE A C 1
ATOM 718 O O . ILE A 1 88 ? 1.893 7.173 6.188 1.00 94.25 88 ILE A O 1
ATOM 722 N N . THR A 1 89 ? 3.176 5.386 5.730 1.00 95.88 89 THR A N 1
ATOM 723 C CA . THR A 1 89 ? 2.087 4.399 5.795 1.00 95.88 89 THR A CA 1
ATOM 724 C C . THR A 1 89 ? 1.508 4.342 7.207 1.00 95.88 89 THR A C 1
ATOM 726 O O . THR A 1 89 ? 0.293 4.419 7.368 1.00 95.88 89 THR A O 1
ATOM 729 N N . ASN A 1 90 ? 2.363 4.292 8.235 1.00 96.81 90 ASN A N 1
ATOM 730 C CA . ASN A 1 90 ? 1.925 4.315 9.633 1.00 96.81 90 ASN A CA 1
ATOM 731 C C . ASN A 1 90 ? 1.144 5.594 9.959 1.00 96.81 90 ASN A C 1
ATOM 733 O O . ASN A 1 90 ? 0.051 5.525 10.514 1.00 96.81 90 ASN A O 1
ATOM 737 N N . ALA A 1 91 ? 1.678 6.758 9.582 1.00 95.56 91 ALA A N 1
ATOM 738 C CA . ALA A 1 91 ? 1.010 8.036 9.810 1.00 95.56 91 ALA A CA 1
ATOM 739 C C . ALA A 1 91 ? -0.342 8.122 9.079 1.00 95.56 91 ALA A C 1
ATOM 741 O O . ALA A 1 91 ? -1.318 8.603 9.648 1.00 95.56 91 ALA A O 1
ATOM 742 N N . ALA A 1 92 ? -0.422 7.615 7.848 1.00 94.38 92 ALA A N 1
ATOM 743 C CA . ALA A 1 92 ? -1.659 7.578 7.079 1.00 94.38 92 ALA A CA 1
ATOM 744 C C . ALA A 1 92 ? -2.715 6.662 7.721 1.00 94.38 92 ALA A C 1
ATOM 746 O O . ALA A 1 92 ? -3.870 7.060 7.836 1.00 94.38 92 ALA A O 1
ATOM 747 N N . LEU A 1 93 ? -2.327 5.472 8.193 1.00 95.19 93 LEU A N 1
ATOM 748 C CA . LEU A 1 93 ? -3.229 4.576 8.927 1.00 95.19 93 LEU A CA 1
ATOM 749 C C . LEU A 1 93 ? -3.751 5.219 10.217 1.00 95.19 93 LEU A C 1
ATOM 751 O O . LEU A 1 93 ? -4.943 5.122 10.501 1.00 95.19 93 LEU A O 1
ATOM 755 N N . LEU A 1 94 ? -2.885 5.908 10.970 1.00 94.94 94 LEU A N 1
ATOM 756 C CA . LEU A 1 94 ? -3.280 6.626 12.186 1.00 94.94 94 LEU A CA 1
ATOM 757 C C . LEU A 1 94 ? -4.295 7.735 11.893 1.00 94.94 94 LEU A C 1
ATOM 759 O O . LEU A 1 94 ? -5.280 7.851 12.617 1.00 94.94 94 LEU A O 1
ATOM 763 N N . ILE A 1 95 ? -4.087 8.514 10.828 1.00 92.81 95 ILE A N 1
ATOM 764 C CA . ILE A 1 95 ? -5.036 9.548 10.390 1.00 92.81 95 ILE A CA 1
ATOM 765 C C . ILE A 1 95 ? -6.386 8.916 10.039 1.00 92.81 95 ILE A C 1
ATOM 767 O O . ILE A 1 95 ? -7.409 9.330 10.576 1.00 92.81 95 ILE A O 1
ATOM 771 N N . LEU A 1 96 ? -6.391 7.869 9.209 1.00 92.81 96 LEU A N 1
ATOM 772 C CA . LEU A 1 96 ? -7.625 7.193 8.798 1.00 92.81 96 LEU A CA 1
ATOM 773 C C . LEU A 1 96 ? -8.390 6.595 9.987 1.00 92.81 96 LEU A C 1
ATOM 775 O O . LEU A 1 96 ? -9.621 6.635 10.003 1.00 92.81 96 LEU A O 1
ATOM 779 N N . ALA A 1 97 ? -7.677 6.060 10.980 1.00 93.31 97 ALA A N 1
ATOM 780 C CA . ALA A 1 97 ? -8.275 5.554 12.210 1.00 93.31 97 ALA A CA 1
ATOM 781 C C . ALA A 1 97 ? -8.849 6.685 13.079 1.00 93.31 97 ALA A C 1
ATOM 783 O O . ALA A 1 97 ? -9.984 6.588 13.546 1.00 93.31 97 ALA A O 1
ATOM 784 N N . ALA A 1 98 ? -8.106 7.782 13.256 1.00 91.69 98 ALA A N 1
ATOM 785 C CA . ALA A 1 98 ? -8.547 8.945 14.029 1.00 91.69 98 ALA A CA 1
ATOM 786 C C . ALA A 1 98 ? -9.792 9.612 13.420 1.00 91.69 98 ALA A C 1
ATOM 788 O O . ALA A 1 98 ? -10.703 10.018 14.142 1.00 91.69 98 ALA A O 1
ATOM 789 N N . GLU A 1 99 ? -9.864 9.665 12.091 1.00 90.62 99 GLU A N 1
ATOM 790 C CA . GLU A 1 99 ? -11.011 10.179 11.337 1.00 90.62 99 GLU A CA 1
ATOM 791 C C . GLU A 1 99 ? -12.196 9.202 11.290 1.00 90.62 99 GLU A C 1
ATOM 793 O O . GLU A 1 99 ? -13.258 9.554 10.780 1.00 90.62 99 GLU A O 1
ATOM 798 N N . LYS A 1 100 ? -12.042 7.977 11.816 1.00 90.62 100 LYS A N 1
ATOM 799 C CA . LYS A 1 100 ? -13.024 6.885 11.691 1.00 90.62 100 LYS A CA 1
ATOM 800 C C . LYS A 1 100 ? -13.362 6.557 10.230 1.00 90.62 100 LYS A C 1
ATOM 802 O O . LYS A 1 100 ? -14.461 6.101 9.921 1.00 90.62 100 LYS A O 1
ATOM 807 N N . SER A 1 101 ? -12.403 6.772 9.334 1.00 89.88 101 SER A N 1
ATOM 808 C CA . SER A 1 101 ? -12.456 6.383 7.921 1.00 89.88 101 SER A CA 1
ATOM 809 C C . SER A 1 101 ? -12.172 4.886 7.740 1.00 89.88 101 SER A C 1
ATOM 811 O O . SER A 1 101 ? -12.640 4.255 6.783 1.00 89.88 101 SER A O 1
ATOM 813 N N . LEU A 1 102 ? -11.412 4.318 8.676 1.00 92.06 102 LEU A N 1
ATOM 814 C CA . LEU A 1 102 ? -10.956 2.937 8.703 1.00 92.06 102 LEU A CA 1
ATOM 815 C C . LEU A 1 102 ? -10.840 2.450 10.150 1.00 92.06 102 LEU A C 1
ATOM 817 O O . LEU A 1 102 ? -10.543 3.229 11.050 1.00 92.06 102 LEU A O 1
ATOM 821 N N . GLU A 1 103 ? -11.044 1.159 10.361 1.00 94.88 103 GLU A N 1
ATOM 822 C CA . GLU A 1 103 ? -10.861 0.474 11.638 1.00 94.88 103 GLU A CA 1
ATOM 823 C C . GLU A 1 103 ? -9.879 -0.686 11.458 1.00 94.88 103 GLU A C 1
ATOM 825 O O . GLU A 1 103 ? -9.950 -1.412 10.464 1.00 94.88 103 GLU A O 1
ATOM 830 N N . ILE A 1 104 ? -8.971 -0.857 12.422 1.00 94.88 104 ILE A N 1
ATOM 831 C CA . ILE A 1 104 ? -8.092 -2.027 12.522 1.00 94.88 104 ILE A CA 1
ATOM 832 C C . ILE A 1 104 ? -8.635 -2.894 13.660 1.00 94.88 104 ILE A C 1
ATOM 834 O O . ILE A 1 104 ? -8.681 -2.447 14.806 1.00 94.88 104 ILE A O 1
ATOM 838 N N . THR A 1 105 ? -9.070 -4.112 13.345 1.00 94.19 105 THR A N 1
ATOM 839 C CA . THR A 1 105 ? -9.647 -5.050 14.319 1.00 94.19 105 THR A CA 1
ATOM 840 C C . THR A 1 105 ? -8.554 -5.757 15.137 1.00 94.19 105 THR A C 1
ATOM 842 O O . THR A 1 105 ? -7.377 -5.715 14.760 1.00 94.19 105 THR A O 1
ATOM 845 N N . PRO A 1 106 ? -8.901 -6.451 16.240 1.00 94.44 106 PRO A N 1
ATOM 846 C CA . PRO A 1 106 ? -7.943 -7.248 17.017 1.00 94.44 106 PRO A CA 1
ATOM 847 C C . PRO A 1 106 ? -7.210 -8.326 16.201 1.00 94.44 106 PRO A C 1
ATOM 849 O O . PRO A 1 106 ? -6.060 -8.644 16.489 1.00 94.44 106 PRO A O 1
ATOM 852 N N . GLU A 1 107 ? -7.832 -8.843 15.140 1.00 95.12 107 GLU A N 1
ATOM 853 C CA . GLU A 1 107 ? -7.251 -9.811 14.196 1.00 95.12 107 GLU A CA 1
ATOM 854 C C . GLU A 1 107 ? -6.299 -9.155 13.182 1.00 95.12 107 GLU A C 1
ATOM 856 O O . GLU A 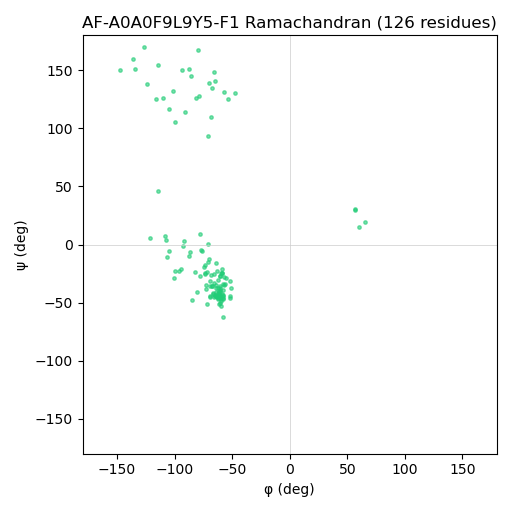1 107 ? -5.898 -9.780 12.194 1.00 95.12 107 GLU A O 1
ATOM 861 N N . LEU A 1 108 ? -5.965 -7.875 13.387 1.00 95.06 108 LEU A N 1
ATOM 862 C CA . LEU A 1 108 ? -5.177 -7.055 12.470 1.00 95.06 108 LEU A CA 1
ATOM 863 C C . LEU A 1 108 ? -5.802 -6.984 11.069 1.00 95.06 108 LEU A C 1
ATOM 865 O O . LEU A 1 108 ? -5.089 -6.872 10.071 1.00 95.06 108 LEU A O 1
ATOM 869 N N . SER A 1 109 ? -7.134 -7.080 11.016 1.00 94.81 109 SER A N 1
ATOM 870 C CA . SER A 1 109 ? -7.914 -6.927 9.791 1.00 94.81 109 SER A CA 1
ATOM 871 C C . SER A 1 109 ? -8.371 -5.482 9.639 1.00 94.81 109 SER A C 1
ATOM 873 O O . SER A 1 109 ? -8.627 -4.797 10.629 1.00 94.81 109 SER A O 1
ATOM 875 N N . VAL A 1 110 ? -8.526 -5.021 8.408 1.00 94.69 110 VAL A N 1
ATOM 876 C CA . VAL A 1 110 ? -8.863 -3.638 8.096 1.00 94.69 110 VAL A CA 1
ATOM 877 C C . VAL A 1 110 ? -10.282 -3.538 7.552 1.00 94.69 110 VAL A C 1
ATOM 879 O O . VAL A 1 110 ? -10.636 -4.178 6.566 1.00 94.69 110 VAL A O 1
ATOM 882 N N . ARG A 1 111 ? -11.104 -2.683 8.168 1.00 92.56 111 ARG A N 1
ATOM 883 C CA . ARG A 1 111 ? -12.471 -2.383 7.720 1.00 92.56 111 ARG A CA 1
ATOM 884 C C . ARG A 1 111 ? -12.586 -0.922 7.318 1.00 92.56 111 ARG A C 1
ATOM 886 O O . ARG A 1 111 ? -12.296 -0.035 8.115 1.00 92.56 111 ARG A O 1
ATOM 893 N N . SER A 1 112 ? -13.041 -0.649 6.097 1.00 88.56 112 SER A N 1
ATOM 894 C CA . SER A 1 112 ? -13.377 0.721 5.699 1.00 88.56 112 SER A CA 1
ATOM 895 C C . SER A 1 112 ? -14.774 1.088 6.207 1.00 88.56 112 SER A C 1
ATOM 897 O O . SER A 1 112 ? -15.736 0.368 5.950 1.00 88.56 112 SER A O 1
ATOM 899 N N . LEU A 1 113 ? -14.879 2.204 6.935 1.00 84.38 113 LEU A N 1
ATOM 900 C CA . LEU A 1 113 ? -16.125 2.656 7.566 1.00 84.38 113 LEU A CA 1
ATOM 901 C C . LEU A 1 113 ? -16.833 3.761 6.763 1.00 84.38 113 LEU A C 1
ATOM 903 O O . LEU A 1 113 ? -18.056 3.880 6.819 1.00 84.38 113 LEU A O 1
ATOM 907 N N . GLN A 1 114 ? -16.080 4.575 6.013 1.00 74.00 114 GLN A N 1
ATOM 908 C CA . GLN A 1 114 ? -16.596 5.711 5.235 1.00 74.00 114 GLN A CA 1
ATOM 909 C C . GLN A 1 114 ? -15.978 5.784 3.830 1.00 74.00 114 GLN A C 1
ATOM 911 O O . GLN A 1 114 ? -14.898 5.240 3.580 1.00 74.00 114 GLN A O 1
ATOM 916 N N . LYS A 1 115 ? -16.658 6.490 2.908 1.00 63.72 115 LYS A N 1
ATOM 917 C CA . LYS A 1 115 ? -16.124 6.828 1.573 1.00 63.72 115 LYS A CA 1
ATOM 918 C C . LYS A 1 115 ? -14.928 7.787 1.706 1.00 63.72 115 LYS A C 1
ATOM 920 O O . LYS A 1 115 ? -14.921 8.585 2.642 1.00 63.72 115 LYS A O 1
ATOM 925 N N . PRO A 1 116 ? -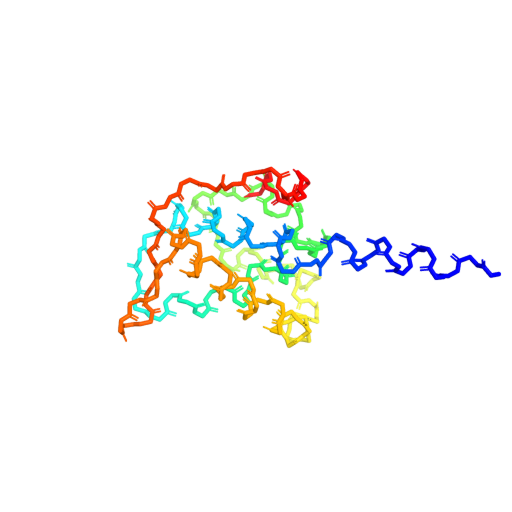13.927 7.746 0.803 1.00 61.16 116 PRO A N 1
ATOM 926 C CA . PRO A 1 116 ? -12.710 8.520 0.982 1.00 61.16 116 PRO A CA 1
ATOM 927 C C . PRO A 1 116 ? -13.013 10.006 0.870 1.00 61.16 116 PRO A C 1
ATOM 929 O O . PRO A 1 116 ? -13.687 10.429 -0.075 1.00 61.16 116 PRO A O 1
ATOM 932 N N . GLN A 1 117 ? -12.482 10.812 1.789 1.00 60.78 117 GLN A N 1
ATOM 933 C CA . GLN A 1 117 ? -12.484 12.259 1.612 1.00 60.78 117 GLN A CA 1
ATOM 934 C C . GLN A 1 117 ? -11.483 12.617 0.507 1.00 60.78 117 GLN A C 1
ATOM 936 O O . GLN A 1 117 ? -10.292 12.806 0.739 1.00 60.78 117 GLN A O 1
ATOM 941 N N . SER A 1 118 ? -11.976 12.716 -0.729 1.00 59.03 118 SER A N 1
ATOM 942 C CA . SER A 1 118 ? -11.164 13.011 -1.918 1.00 59.03 118 SER A CA 1
ATOM 943 C C . SER A 1 118 ? -10.644 14.454 -1.982 1.00 59.03 118 SER A C 1
ATOM 945 O O . SER A 1 118 ? -10.023 14.841 -2.970 1.00 59.03 118 SER A O 1
ATOM 947 N N . ILE A 1 119 ? -10.960 15.280 -0.979 1.00 56.00 119 ILE A N 1
ATOM 948 C CA . ILE A 1 119 ? -10.724 16.731 -0.983 1.00 56.00 119 ILE A CA 1
ATOM 949 C C . ILE A 1 119 ? -9.218 17.036 -0.941 1.00 56.00 119 ILE A C 1
ATOM 951 O O . ILE A 1 119 ? -8.764 17.948 -1.626 1.00 56.00 119 ILE A O 1
ATOM 955 N N . ASN A 1 120 ? -8.443 16.216 -0.224 1.00 55.06 120 ASN A N 1
ATOM 956 C CA . ASN A 1 120 ? -7.002 16.410 -0.018 1.00 55.06 120 ASN A CA 1
ATOM 957 C C . ASN A 1 120 ? -6.125 15.398 -0.777 1.00 55.06 120 ASN A C 1
ATOM 959 O O . ASN A 1 120 ? -4.915 15.349 -0.568 1.00 55.06 120 ASN A O 1
ATOM 963 N N . SER A 1 121 ? -6.712 14.561 -1.636 1.00 59.16 121 SER A N 1
ATOM 964 C CA . SER A 1 121 ? -5.983 13.489 -2.321 1.00 59.16 121 SER A CA 1
ATOM 965 C C . SER A 1 121 ? -5.303 13.971 -3.599 1.00 59.16 121 SER A C 1
ATOM 967 O O . SER A 1 121 ? -5.881 14.735 -4.378 1.00 59.16 121 SER A O 1
ATOM 969 N N . ASP A 1 122 ? -4.129 13.418 -3.903 1.00 64.75 122 ASP A N 1
ATOM 970 C CA . ASP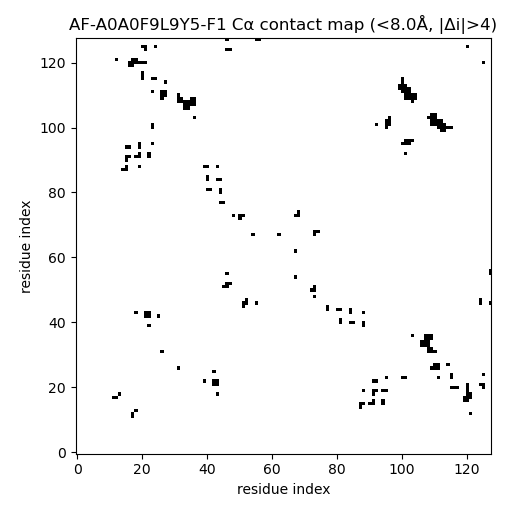 A 1 122 ? -3.559 13.549 -5.242 1.00 64.75 122 ASP A CA 1
ATOM 971 C C . ASP A 1 122 ? -4.407 12.748 -6.250 1.00 64.75 122 ASP A C 1
ATOM 973 O O . ASP A 1 122 ? -4.425 11.512 -6.257 1.00 64.75 122 ASP A O 1
ATOM 977 N N . LYS A 1 123 ? -5.125 13.461 -7.128 1.00 63.91 123 LYS A N 1
ATOM 978 C CA . LYS A 1 123 ? -6.028 12.875 -8.138 1.00 63.91 123 LYS A CA 1
ATOM 979 C C . LYS A 1 123 ? -5.323 11.911 -9.095 1.00 63.91 123 LYS A C 1
ATOM 981 O O . LYS A 1 123 ? -5.997 11.107 -9.738 1.00 6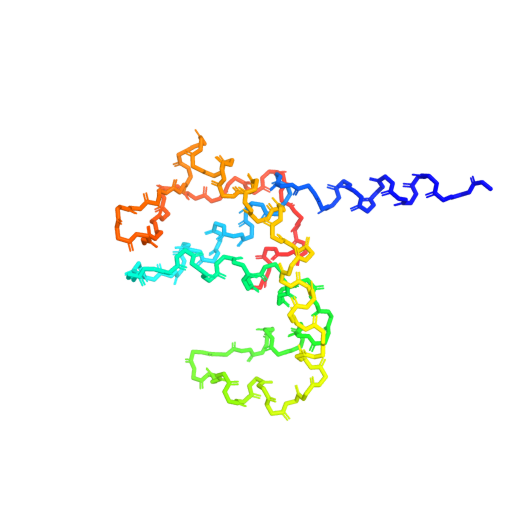3.91 123 LYS A O 1
ATOM 986 N N . SER A 1 124 ? -3.998 11.997 -9.234 1.00 64.62 124 SER A N 1
ATOM 987 C CA . SER A 1 124 ? -3.235 11.072 -10.074 1.00 64.62 124 SER A CA 1
ATOM 988 C C . SER A 1 124 ? -3.105 9.676 -9.454 1.00 64.62 124 SER A C 1
ATOM 990 O O . SER A 1 124 ? -2.982 8.706 -10.199 1.00 64.62 124 SER A O 1
ATOM 992 N N . LEU A 1 125 ? -3.190 9.566 -8.122 1.00 60.06 125 LEU A N 1
ATOM 993 C CA . LEU A 1 125 ? -3.011 8.318 -7.373 1.00 60.06 125 LEU A CA 1
ATOM 994 C C . LEU A 1 125 ? -4.328 7.587 -7.079 1.00 60.06 125 LEU A C 1
ATOM 996 O O . LEU A 1 125 ? -4.311 6.379 -6.884 1.00 60.06 125 LEU A O 1
ATOM 1000 N N . LEU A 1 126 ? -5.467 8.285 -7.115 1.00 58.44 126 LEU A N 1
ATOM 1001 C CA . LEU A 1 126 ? -6.801 7.693 -6.919 1.00 58.44 126 LEU A CA 1
ATOM 1002 C C . LEU A 1 126 ? -7.354 6.930 -8.142 1.00 58.44 126 LEU A C 1
ATOM 1004 O O . LEU A 1 126 ? -8.450 6.385 -8.076 1.00 58.44 126 LEU A O 1
ATOM 1008 N N . LYS A 1 127 ? -6.652 6.938 -9.283 1.00 53.62 127 LYS A N 1
ATOM 1009 C CA . LYS A 1 127 ? -7.121 6.339 -10.550 1.00 53.62 127 LYS A CA 1
ATOM 1010 C C . LYS A 1 127 ? -6.698 4.878 -10.762 1.00 53.62 127 LYS A C 1
ATOM 1012 O O . LYS A 1 127 ? -6.931 4.359 -11.854 1.00 53.62 127 LYS A O 1
ATOM 1017 N N . TYR A 1 128 ? -6.026 4.272 -9.786 1.00 46.62 128 TYR A N 1
ATOM 1018 C CA . TYR A 1 128 ? -5.518 2.901 -9.866 1.00 46.62 128 TYR A CA 1
ATOM 1019 C C . TYR A 1 128 ? -6.388 1.941 -9.067 1.00 46.62 128 TYR A C 1
ATOM 1021 O O . TYR A 1 128 ? -6.830 2.341 -7.968 1.00 46.62 128 TYR A O 1
#

Secondary structure (DSSP, 8-state):
--HHHHHHHHHHHTSHHHHHHHHHHHHHSSPP-TTGGGGHHHHHHHHT-HHHHHHHHH--TT--HHHHHTSGGGTTTHHHHHHHHHHHHHHHHHHHHHTTSEEE-TTS-EEE-S---GGGS-TTTTT-

Solvent-accessible surface area (backbone atoms only — not comparable to full-atom values): 7364 Å² total; per-residue (Å²): 143,72,57,70,66,54,52,51,51,58,48,60,69,65,31,35,70,26,46,27,40,47,56,48,55,51,39,67,76,45,80,68,42,79,48,46,52,65,53,55,54,48,48,60,51,46,76,73,31,71,71,32,46,69,53,60,77,67,57,52,97,85,59,46,71,66,67,56,58,70,46,56,76,55,52,66,65,47,72,58,36,30,63,71,43,39,66,47,44,52,49,13,53,51,50,33,42,76,70,53,36,30,46,74,46,97,60,37,20,43,45,57,70,51,81,67,72,67,88,60,37,53,74,84,63,68,75,109

Foldseek 3Di:
DPPPVVVVVVVLCLALLQCLLLLLLVQVPDDWDQQCLVCLLQRCLQLVDPVNPVVVVVDDPPDDPCNSPVDVVSVVCSVVSSVVCVVSSVSSVVVCVVVVQWDQDPSRIIHGDDNGPCVNYDPSRSPD

InterPro domains:
  IPR045390 ABC-three component system, Middle Component 3 [PF20131] (7-121)

Mean predicted aligned error: 7.66 Å

Radius of gyration: 15.24 Å; Cα contacts (8 Å, |Δi|>4): 136; chains: 1; bounding box: 36×43×34 Å

Sequence (128 aa):
MATQVSDHLYTLHRTPFALAPVIQSFYQHWAPVEKDVLLSYLILPLVTYKPMHNFLKRSRRDSSVRTMAANSERLIGLALRVEEFKPITNAALLILAAEKSLEITPELSVRSLQKPQSINSDKSLLKY

Organism: NCBI:txid412755

pLDDT: mean 84.24, std 17.06, range [38.94, 97.25]